Protein AF-A0A6J4I2Y8-F1 (afdb_monomer_lite)

Organism: NCBI:txid157466

Structure (mmCIF, N/CA/C/O backbone):
data_AF-A0A6J4I2Y8-F1
#
_entry.id   AF-A0A6J4I2Y8-F1
#
loop_
_atom_site.group_PDB
_atom_site.id
_atom_site.type_symbol
_atom_site.label_atom_id
_atom_site.label_alt_id
_atom_site.label_comp_id
_atom_site.label_asym_id
_atom_site.label_entity_id
_atom_site.label_seq_id
_atom_site.pdbx_PDB_ins_code
_atom_site.Cartn_x
_atom_site.Cartn_y
_atom_site.Cartn_z
_atom_site.occupancy
_atom_site.B_iso_or_equiv
_atom_site.auth_seq_id
_atom_site.auth_comp_id
_atom_site.auth_asym_id
_atom_site.auth_atom_id
_atom_site.pdbx_PDB_model_num
ATOM 1 N N . MET A 1 1 ? -14.852 -18.735 8.941 1.00 43.28 1 MET A N 1
ATOM 2 C CA . MET A 1 1 ? -15.487 -18.312 7.674 1.00 43.28 1 MET A CA 1
ATOM 3 C C . MET A 1 1 ? -14.689 -17.130 7.163 1.00 43.28 1 MET A C 1
ATOM 5 O O . MET A 1 1 ? -14.396 -16.264 7.976 1.00 43.28 1 MET A O 1
ATOM 9 N N . ALA A 1 2 ? -14.286 -17.108 5.893 1.00 54.38 2 ALA A N 1
ATOM 10 C CA . ALA A 1 2 ? -13.674 -15.907 5.332 1.00 54.38 2 ALA A CA 1
ATOM 11 C C . ALA A 1 2 ? -14.765 -14.831 5.230 1.00 54.38 2 ALA A C 1
ATOM 13 O O . ALA A 1 2 ? -15.733 -15.003 4.491 1.00 54.38 2 ALA A O 1
ATOM 14 N N . SER A 1 3 ? -14.670 -13.783 6.044 1.00 84.31 3 SER A N 1
ATOM 15 C CA . SER A 1 3 ? -15.539 -12.613 5.946 1.00 84.31 3 SER A CA 1
ATOM 16 C C . SER A 1 3 ? -14.891 -11.608 5.006 1.00 84.31 3 SER A C 1
ATOM 18 O O . SER A 1 3 ? -13.749 -11.210 5.235 1.00 84.31 3 SER A O 1
ATOM 20 N N . ASN A 1 4 ? -15.617 -11.175 3.980 1.00 89.38 4 ASN A N 1
ATOM 21 C CA . ASN A 1 4 ? -15.192 -10.026 3.190 1.00 89.38 4 ASN A CA 1
ATOM 22 C C . ASN A 1 4 ? -15.254 -8.776 4.077 1.00 89.38 4 ASN A C 1
ATOM 24 O O . ASN A 1 4 ? -16.261 -8.548 4.751 1.00 89.38 4 ASN A O 1
ATOM 28 N N . ILE A 1 5 ? -14.182 -7.986 4.086 1.00 93.31 5 ILE A N 1
ATOM 29 C CA . ILE A 1 5 ? -14.146 -6.697 4.780 1.00 93.31 5 ILE A CA 1
ATOM 30 C C . ILE A 1 5 ? -14.627 -5.589 3.841 1.00 93.31 5 ILE A C 1
ATOM 32 O O . ILE A 1 5 ? -14.425 -5.666 2.632 1.00 93.31 5 ILE A O 1
ATOM 36 N N . ILE A 1 6 ? -15.250 -4.553 4.401 1.00 95.31 6 ILE A N 1
ATOM 37 C CA . ILE A 1 6 ? -15.571 -3.321 3.672 1.00 95.31 6 ILE A CA 1
ATOM 38 C C . ILE A 1 6 ? -14.480 -2.301 3.994 1.00 95.31 6 ILE A C 1
ATOM 40 O O . ILE A 1 6 ? -14.338 -1.915 5.157 1.00 95.31 6 ILE A O 1
ATOM 44 N N . SER A 1 7 ? -13.734 -1.876 2.973 1.00 96.81 7 SER A N 1
ATOM 45 C CA . SER A 1 7 ? -12.750 -0.792 3.033 1.00 96.81 7 SER A CA 1
ATOM 46 C C . SER A 1 7 ? -13.197 0.411 2.205 1.00 96.81 7 SER A C 1
ATOM 48 O O . SER A 1 7 ? -13.951 0.278 1.242 1.00 96.81 7 SER A O 1
ATOM 50 N N . VAL A 1 8 ? -12.746 1.603 2.599 1.00 97.88 8 VAL A N 1
ATOM 51 C CA . VAL A 1 8 ? -12.964 2.841 1.842 1.00 97.88 8 VAL A CA 1
ATOM 52 C C . VAL A 1 8 ? -11.626 3.491 1.523 1.00 97.88 8 VAL A C 1
ATOM 54 O O . VAL A 1 8 ? -10.859 3.813 2.431 1.00 97.88 8 VAL A O 1
ATOM 57 N N . ASN A 1 9 ? -11.376 3.745 0.240 1.00 96.75 9 ASN A N 1
ATOM 58 C CA . ASN A 1 9 ? -10.282 4.609 -0.182 1.00 96.75 9 ASN A CA 1
ATOM 59 C C . ASN A 1 9 ? -10.567 6.050 0.261 1.00 96.75 9 ASN A C 1
ATOM 61 O O . ASN A 1 9 ? -11.539 6.671 -0.175 1.00 96.75 9 ASN A O 1
ATOM 65 N N . LEU A 1 10 ? -9.720 6.601 1.133 1.00 95.75 10 LEU A N 1
ATOM 66 C CA . LEU A 1 10 ? -9.933 7.950 1.665 1.00 95.75 10 LEU A CA 1
ATOM 67 C C . LEU A 1 10 ? -9.833 9.043 0.600 1.00 95.75 10 LEU A C 1
ATOM 69 O O . LEU A 1 10 ? -10.432 10.104 0.774 1.00 95.75 10 LEU A O 1
ATOM 73 N N . ALA A 1 11 ? -9.152 8.789 -0.521 1.00 92.75 11 ALA A N 1
ATOM 74 C CA . ALA A 1 11 ? -9.124 9.721 -1.644 1.00 92.75 11 ALA A CA 1
ATOM 75 C C . ALA A 1 11 ? -10.534 9.996 -2.203 1.00 92.75 11 ALA A C 1
ATOM 77 O O . ALA A 1 11 ? -10.787 11.086 -2.715 1.00 92.75 11 ALA A O 1
ATOM 78 N N . SER A 1 12 ? -11.487 9.069 -2.028 1.00 95.06 12 SER A N 1
ATOM 79 C CA . SER A 1 12 ? -12.884 9.250 -2.439 1.00 95.06 12 SER A CA 1
ATOM 80 C C . SER A 1 12 ? -13.618 10.368 -1.686 1.00 95.06 12 SER A C 1
ATOM 82 O O . SER A 1 12 ? -14.648 10.836 -2.165 1.00 95.06 12 SER A O 1
ATOM 84 N N . TYR A 1 13 ? -13.108 10.833 -0.538 1.00 95.88 13 TYR A N 1
ATOM 85 C CA . TYR A 1 13 ? -13.699 11.966 0.185 1.00 95.88 13 TYR A CA 1
ATOM 86 C C . TYR A 1 13 ? -13.381 13.326 -0.449 1.00 95.88 13 TYR A C 1
ATOM 88 O O . TYR A 1 13 ? -14.105 14.290 -0.189 1.00 95.88 13 TYR A O 1
ATOM 96 N N . GLY A 1 14 ? -12.320 13.439 -1.259 1.00 94.06 14 GLY A N 1
ATOM 97 C CA . GLY A 1 14 ? -11.916 14.696 -1.896 1.00 94.06 14 GLY A CA 1
ATOM 98 C C . GLY A 1 14 ? -11.881 15.878 -0.915 1.00 94.06 14 GLY A C 1
ATOM 99 O O . GLY A 1 14 ? -11.215 15.831 0.118 1.00 94.06 14 GLY A O 1
ATOM 100 N N . GLY A 1 15 ? -12.656 16.929 -1.206 1.00 94.25 15 GLY A N 1
ATOM 101 C CA . GLY A 1 15 ? -12.752 18.137 -0.372 1.00 94.25 15 GLY A CA 1
ATOM 102 C C . GLY A 1 15 ? -13.311 17.929 1.046 1.00 94.25 15 GLY A C 1
ATOM 103 O O . GLY A 1 15 ? -13.264 18.852 1.854 1.00 94.25 15 GLY A O 1
ATOM 104 N N . PHE A 1 16 ? -13.810 16.735 1.374 1.00 94.94 16 PHE A N 1
ATOM 105 C CA . PHE A 1 16 ? -14.378 16.395 2.683 1.00 94.94 16 PHE A CA 1
ATOM 106 C C . PHE A 1 16 ? -13.438 15.551 3.561 1.00 94.94 16 PHE A C 1
ATOM 108 O O . PHE A 1 16 ? -13.877 15.004 4.575 1.00 94.94 16 PHE A O 1
ATOM 115 N N . ALA A 1 17 ? -12.151 15.446 3.207 1.00 93.00 17 ALA A N 1
ATOM 116 C CA . ALA A 1 17 ? -11.173 14.603 3.905 1.00 93.00 17 ALA A CA 1
ATOM 117 C C . ALA A 1 17 ? -11.098 14.857 5.426 1.00 93.00 17 ALA A C 1
ATOM 119 O O . ALA A 1 17 ? -10.982 13.910 6.200 1.00 93.00 17 ALA A O 1
ATOM 120 N N . ALA A 1 18 ? -11.251 16.111 5.870 1.00 92.31 18 ALA A N 1
ATOM 121 C CA . ALA A 1 18 ? -11.185 16.478 7.289 1.00 92.31 18 ALA A CA 1
ATOM 122 C C . ALA A 1 18 ? -12.257 15.795 8.165 1.00 92.31 18 ALA A C 1
ATOM 124 O O . ALA A 1 18 ? -12.052 15.622 9.362 1.00 92.31 18 ALA A O 1
ATOM 125 N N . GLY A 1 19 ? -13.397 15.404 7.584 1.00 95.25 19 GLY A N 1
ATOM 126 C CA . GLY A 1 19 ? -14.483 14.714 8.288 1.00 95.25 19 GLY A CA 1
ATOM 127 C C . GLY A 1 19 ? -14.516 13.203 8.060 1.00 95.25 19 GLY A C 1
ATOM 128 O O . GLY A 1 19 ? -15.459 12.549 8.512 1.00 95.25 19 GLY A O 1
ATOM 129 N N . ALA A 1 20 ? -13.542 12.641 7.335 1.00 97.00 20 ALA A N 1
ATOM 130 C CA . ALA A 1 20 ? -13.631 11.275 6.835 1.00 97.00 20 ALA A CA 1
ATOM 131 C C . ALA A 1 20 ? -13.718 10.238 7.959 1.00 97.00 20 ALA A C 1
ATOM 133 O O . ALA A 1 20 ? -14.643 9.427 7.959 1.00 97.00 20 ALA A O 1
ATOM 134 N N . TYR A 1 21 ? -12.828 10.305 8.953 1.00 97.25 21 TYR A N 1
ATOM 135 C CA . TYR A 1 21 ? -12.789 9.316 10.033 1.00 97.25 21 TYR A CA 1
ATOM 136 C C . TYR A 1 21 ? -14.059 9.300 10.877 1.00 97.25 21 TYR A C 1
ATOM 138 O O . TYR A 1 21 ? -14.675 8.248 11.030 1.00 97.25 21 TYR A O 1
ATOM 146 N N . ALA A 1 22 ? -14.510 10.471 11.329 1.00 96.94 22 ALA A N 1
ATOM 147 C CA . ALA A 1 22 ? -15.756 10.596 12.081 1.00 96.94 22 ALA A CA 1
ATOM 148 C C . ALA A 1 22 ? -16.970 10.121 11.264 1.00 96.94 22 ALA A C 1
ATOM 150 O O . ALA A 1 22 ? -17.900 9.518 11.804 1.00 96.94 22 ALA A O 1
ATOM 151 N N . HIS A 1 23 ? -16.973 10.361 9.947 1.00 97.88 23 HIS A N 1
ATOM 152 C CA . HIS A 1 23 ? -18.031 9.854 9.084 1.00 97.88 23 HIS A CA 1
ATOM 153 C C . HIS A 1 23 ? -18.026 8.323 9.009 1.00 97.88 23 HIS A C 1
ATOM 155 O O . HIS A 1 23 ? -19.080 7.721 9.213 1.00 97.88 23 HIS A O 1
ATOM 161 N N . LEU A 1 24 ? -16.868 7.707 8.743 1.00 98.12 24 LEU A N 1
ATOM 162 C CA . LEU A 1 24 ? -16.719 6.249 8.647 1.00 98.12 24 LEU A CA 1
ATOM 163 C C . LEU A 1 24 ? -17.094 5.555 9.959 1.00 98.12 24 LEU A C 1
ATOM 165 O O . LEU A 1 24 ? -17.856 4.587 9.947 1.00 98.12 24 LEU A O 1
ATOM 169 N N . GLU A 1 25 ? -16.642 6.112 11.084 1.00 96.81 25 GLU A N 1
ATOM 170 C CA . GLU A 1 25 ? -16.995 5.662 12.428 1.00 96.81 25 GLU A CA 1
ATOM 171 C C . GLU A 1 25 ? -18.518 5.638 12.631 1.00 96.81 25 GLU A C 1
ATOM 173 O O . GLU A 1 25 ? -19.072 4.623 13.063 1.00 96.81 25 GLU A O 1
ATOM 178 N N . ARG A 1 26 ? -19.206 6.726 12.252 1.00 97.62 26 ARG A N 1
ATOM 179 C CA . ARG A 1 26 ? -20.665 6.879 12.371 1.00 97.62 26 ARG A CA 1
ATOM 180 C C . ARG A 1 26 ? -21.449 5.880 11.517 1.00 97.62 26 ARG A C 1
ATOM 182 O O . ARG A 1 26 ? -22.527 5.460 11.929 1.00 97.62 26 ARG A O 1
ATOM 189 N N . ILE A 1 27 ? -20.950 5.527 10.330 1.00 96.94 27 ILE A N 1
ATOM 190 C CA . ILE A 1 27 ? -21.624 4.582 9.417 1.00 96.94 27 ILE A CA 1
ATOM 191 C C . ILE A 1 27 ? -21.192 3.123 9.629 1.00 96.94 27 ILE A C 1
ATOM 193 O O . ILE A 1 27 ? -21.681 2.236 8.935 1.00 96.94 27 ILE A O 1
ATOM 197 N N . GLY A 1 28 ? -20.296 2.865 10.588 1.00 96.56 28 GLY A N 1
ATOM 198 C CA . GLY A 1 28 ? -19.869 1.518 10.967 1.00 96.56 28 GLY A CA 1
ATOM 199 C C . GLY A 1 28 ? -18.810 0.887 10.059 1.00 96.56 28 GLY A C 1
ATOM 200 O O . GLY A 1 28 ? -18.548 -0.307 10.196 1.00 96.56 28 GLY A O 1
ATOM 201 N N . VAL A 1 29 ? -18.176 1.655 9.167 1.00 97.31 29 VAL A N 1
ATOM 202 C CA . VAL A 1 29 ? -17.026 1.178 8.381 1.00 97.31 29 VAL A CA 1
ATOM 203 C C . VAL A 1 29 ? -15.776 1.201 9.259 1.00 97.31 29 VAL A C 1
ATOM 205 O O . VAL A 1 29 ? -15.538 2.163 9.985 1.00 97.31 29 VAL A O 1
ATOM 208 N N . ARG A 1 30 ? -14.982 0.125 9.208 1.00 97.56 30 ARG A N 1
ATOM 209 C CA . ARG A 1 30 ? -13.826 -0.095 10.101 1.00 97.56 30 ARG A CA 1
ATOM 210 C C . ARG A 1 30 ? -12.483 -0.181 9.384 1.00 97.56 30 ARG A C 1
ATOM 212 O O . ARG A 1 30 ? -11.444 -0.232 10.043 1.00 97.56 30 ARG A O 1
ATOM 219 N N . HIS A 1 31 ? -12.490 -0.180 8.053 1.00 98.19 31 HIS A N 1
ATOM 220 C CA . HIS A 1 31 ? -11.276 -0.318 7.263 1.00 98.19 31 HIS A CA 1
ATOM 221 C C . HIS A 1 31 ? -11.142 0.787 6.219 1.00 98.19 31 HIS A C 1
ATOM 223 O O . HIS A 1 31 ? -12.127 1.213 5.615 1.00 98.19 31 HIS A O 1
ATOM 229 N N . VAL A 1 32 ? -9.911 1.239 6.003 1.00 98.25 32 VAL A N 1
ATOM 230 C CA . VAL A 1 32 ? -9.572 2.287 5.036 1.00 98.25 32 VAL A CA 1
ATOM 231 C C . VAL A 1 32 ? -8.429 1.862 4.126 1.00 98.25 32 VAL A C 1
ATOM 233 O O . VAL A 1 32 ? -7.633 0.996 4.480 1.00 98.25 32 VAL A O 1
ATOM 236 N N . GLU A 1 33 ? -8.336 2.505 2.973 1.00 97.81 33 GLU A N 1
ATOM 237 C CA . GLU A 1 33 ? -7.188 2.431 2.069 1.00 97.81 33 GLU A CA 1
ATOM 238 C C . GLU A 1 33 ? -6.594 3.836 1.998 1.00 97.81 33 GLU A C 1
ATOM 240 O O . GLU A 1 33 ? -7.316 4.817 1.779 1.00 97.81 33 GLU A O 1
ATOM 245 N N . ILE A 1 34 ? -5.299 3.948 2.284 1.00 97.44 34 ILE A N 1
ATOM 246 C CA . ILE A 1 34 ? -4.602 5.233 2.429 1.00 97.44 34 ILE A CA 1
ATOM 247 C C . ILE A 1 34 ? -3.261 5.193 1.712 1.00 97.44 34 ILE A C 1
ATOM 249 O O . ILE A 1 34 ? -2.712 4.121 1.489 1.00 97.44 34 ILE A O 1
ATOM 253 N N . GLY A 1 35 ? -2.707 6.354 1.369 1.00 97.06 35 GLY A N 1
ATOM 254 C CA . GLY A 1 35 ? -1.311 6.425 0.934 1.00 97.06 35 GLY A CA 1
ATOM 255 C C . GLY A 1 35 ? -0.374 5.926 2.031 1.00 97.06 35 GLY A C 1
ATOM 256 O O . GLY A 1 35 ? -0.639 6.150 3.216 1.00 97.06 35 GLY A O 1
ATOM 257 N N . VAL A 1 36 ? 0.716 5.261 1.649 1.00 97.19 36 VAL A N 1
ATOM 258 C CA . VAL A 1 36 ? 1.765 4.912 2.610 1.00 97.19 36 VAL A CA 1
ATOM 259 C C . VAL A 1 36 ? 2.276 6.202 3.275 1.00 97.19 36 VAL A C 1
ATOM 261 O O . VAL A 1 36 ? 2.658 7.147 2.579 1.00 97.19 36 VAL A O 1
ATOM 264 N N . PRO A 1 37 ? 2.228 6.310 4.613 1.00 97.06 37 PRO A N 1
ATOM 265 C CA . PRO A 1 37 ? 2.747 7.487 5.289 1.00 97.06 37 PRO A CA 1
ATOM 266 C C . PRO A 1 37 ? 4.277 7.499 5.220 1.00 97.06 37 PRO A C 1
ATOM 268 O O . PRO A 1 37 ? 4.914 6.467 5.001 1.00 97.06 37 PRO A O 1
ATOM 271 N N . ALA A 1 38 ? 4.877 8.660 5.484 1.00 94.44 38 ALA A N 1
ATOM 272 C CA . ALA A 1 38 ? 6.304 8.712 5.778 1.00 94.44 38 ALA A CA 1
ATOM 273 C C . ALA A 1 38 ? 6.627 7.796 6.986 1.00 94.44 38 ALA A C 1
ATOM 275 O O . ALA A 1 38 ? 5.806 7.733 7.915 1.00 94.44 38 ALA A O 1
ATOM 276 N N . PRO A 1 39 ? 7.777 7.094 7.012 1.00 93.25 39 PRO A N 1
ATOM 277 C CA . PRO A 1 39 ? 8.108 6.130 8.068 1.00 93.25 39 PRO A CA 1
ATOM 278 C C . PRO A 1 39 ? 7.965 6.696 9.487 1.00 93.25 39 PRO A C 1
ATOM 280 O O . PRO A 1 39 ? 7.349 6.081 10.357 1.00 93.25 39 PRO A O 1
ATOM 283 N N . GLU A 1 40 ? 8.433 7.923 9.706 1.00 95.88 40 GLU A N 1
ATOM 284 C CA . GLU A 1 40 ? 8.364 8.640 10.979 1.00 95.88 40 GLU A CA 1
ATOM 285 C C . GLU A 1 40 ? 6.934 9.026 11.396 1.00 95.88 40 GLU A C 1
ATOM 287 O O . GLU A 1 40 ? 6.674 9.315 12.566 1.00 95.88 40 GLU A O 1
ATOM 292 N N . ARG A 1 41 ? 5.982 9.014 10.456 1.00 97.00 41 ARG A N 1
ATOM 293 C CA . ARG A 1 41 ? 4.560 9.296 10.695 1.00 97.00 41 ARG A CA 1
ATOM 294 C C . ARG A 1 41 ? 3.723 8.033 10.875 1.00 97.00 41 ARG A C 1
ATOM 296 O O . ARG A 1 41 ? 2.617 8.159 11.403 1.00 97.00 41 ARG A O 1
ATOM 303 N N . ALA A 1 42 ? 4.217 6.853 10.501 1.00 97.25 42 ALA A N 1
ATOM 304 C CA . ALA A 1 42 ? 3.448 5.607 10.497 1.00 97.25 42 ALA A CA 1
ATOM 305 C C . ALA A 1 42 ? 2.757 5.332 11.844 1.00 97.25 42 ALA A C 1
ATOM 307 O O . ALA A 1 42 ? 1.539 5.194 11.906 1.00 97.25 42 ALA A O 1
ATOM 308 N N . ASP A 1 43 ? 3.499 5.373 12.954 1.00 96.38 43 ASP A N 1
ATOM 309 C CA . ASP A 1 43 ? 2.930 5.133 14.288 1.00 96.38 43 ASP A CA 1
ATOM 310 C C . ASP A 1 43 ? 1.835 6.147 14.663 1.00 96.38 43 ASP A C 1
ATOM 312 O O . ASP A 1 43 ? 0.809 5.786 15.243 1.00 96.38 43 ASP A O 1
ATOM 316 N N . SER A 1 44 ? 2.027 7.417 14.291 1.00 97.06 44 SER A N 1
ATOM 317 C CA . SER A 1 44 ? 1.055 8.480 14.569 1.00 97.06 44 SER A CA 1
ATOM 318 C C . SER A 1 44 ? -0.241 8.302 13.777 1.00 97.06 44 SER A C 1
ATOM 320 O O . SER A 1 44 ? -1.320 8.447 14.346 1.00 97.06 44 SER A O 1
ATOM 322 N N . VAL A 1 45 ? -0.134 7.918 12.501 1.00 97.56 45 VAL A N 1
ATOM 323 C CA . VAL A 1 45 ? -1.282 7.659 11.624 1.00 97.56 45 VAL A CA 1
ATOM 324 C C . VAL A 1 45 ? -2.041 6.421 12.095 1.00 97.56 45 VAL A C 1
ATOM 326 O O . VAL A 1 45 ? -3.264 6.466 12.201 1.00 97.56 45 VAL A O 1
ATOM 329 N N . ARG A 1 46 ? -1.338 5.339 12.465 1.00 98.00 46 ARG A N 1
ATOM 330 C CA . ARG A 1 46 ? -1.963 4.127 13.023 1.00 98.00 46 ARG A CA 1
ATOM 331 C C . ARG A 1 46 ? -2.811 4.453 14.254 1.00 98.00 46 ARG A C 1
ATOM 333 O O . ARG A 1 46 ? -3.986 4.103 14.303 1.00 98.00 46 ARG A O 1
ATOM 340 N N . LYS A 1 47 ? -2.240 5.191 15.211 1.00 97.56 47 LYS A N 1
ATOM 341 C CA . LYS A 1 47 ? -2.936 5.615 16.439 1.00 97.56 47 LYS A CA 1
ATOM 342 C C . LYS A 1 47 ? -4.121 6.538 16.161 1.00 97.56 47 LYS A C 1
ATOM 344 O O . LYS A 1 47 ? -5.104 6.509 16.895 1.00 97.56 47 LYS A O 1
ATOM 349 N N . GLU A 1 48 ? -4.028 7.388 15.143 1.00 96.88 48 GLU A N 1
ATOM 350 C CA . GLU A 1 48 ? -5.134 8.256 14.736 1.00 96.88 48 GLU A CA 1
ATOM 351 C C . GLU A 1 48 ? -6.311 7.445 14.183 1.00 96.88 48 GLU A C 1
ATOM 353 O O . GLU A 1 48 ? -7.445 7.667 14.603 1.00 96.88 48 GLU A O 1
ATOM 358 N N . LEU A 1 49 ? -6.045 6.451 13.330 1.00 97.81 49 LEU A N 1
ATOM 359 C CA . LEU A 1 49 ? -7.070 5.520 12.849 1.00 97.81 49 LEU A CA 1
ATOM 360 C C . LEU A 1 49 ? -7.712 4.741 14.007 1.00 97.81 49 LEU A C 1
ATOM 362 O O . LEU A 1 49 ? -8.939 4.697 14.114 1.00 97.81 49 LEU A O 1
ATOM 366 N N . GLU A 1 50 ? -6.900 4.191 14.915 1.00 97.81 50 GLU A N 1
ATOM 367 C CA . GLU A 1 50 ? -7.369 3.415 16.074 1.00 97.81 50 GLU A CA 1
ATOM 368 C C . GLU A 1 50 ? -8.344 4.214 16.959 1.00 97.81 50 GLU A C 1
ATOM 370 O O . GLU A 1 50 ? -9.333 3.659 17.440 1.00 97.81 50 GLU A O 1
ATOM 375 N N . ARG A 1 51 ? -8.127 5.528 17.129 1.00 97.56 51 ARG A N 1
ATOM 376 C CA . ARG A 1 51 ? -9.025 6.413 17.902 1.00 97.56 51 ARG A CA 1
ATOM 377 C C . ARG A 1 51 ? -10.443 6.501 17.338 1.00 97.56 51 ARG A C 1
ATOM 379 O O . ARG A 1 51 ? -11.361 6.776 18.101 1.00 97.56 51 ARG A O 1
ATOM 386 N N . HIS A 1 52 ? -10.613 6.250 16.043 1.00 97.69 52 HIS A N 1
ATOM 387 C CA . HIS A 1 52 ? -11.910 6.215 15.359 1.00 97.69 52 HIS A CA 1
ATOM 388 C C . HIS A 1 52 ? -12.428 4.784 15.136 1.00 97.69 52 HIS A C 1
ATOM 390 O O . HIS A 1 52 ? -13.409 4.562 14.420 1.00 97.69 52 HIS A O 1
ATOM 396 N N . GLY A 1 53 ? -11.757 3.782 15.717 1.00 97.44 53 GLY A N 1
ATOM 397 C CA . GLY A 1 53 ? -12.045 2.374 15.456 1.00 97.44 53 GLY A CA 1
ATOM 398 C C . GLY A 1 53 ? -11.787 1.980 13.999 1.00 97.44 53 GLY A C 1
ATOM 399 O O . GLY A 1 53 ? -12.490 1.118 13.470 1.00 97.44 53 GLY A O 1
ATOM 400 N N . LEU A 1 54 ? -10.830 2.639 13.339 1.00 98.25 54 LEU A N 1
ATOM 401 C CA . LEU A 1 54 ? -10.410 2.357 11.971 1.00 98.25 54 LEU A CA 1
ATOM 402 C C . LEU A 1 54 ? -9.077 1.606 11.954 1.00 98.25 54 LEU A C 1
ATOM 404 O O . LEU A 1 54 ? -8.254 1.715 12.859 1.00 98.25 54 LEU A O 1
ATOM 408 N N . SER A 1 55 ? -8.847 0.875 10.869 1.00 97.94 55 SER A N 1
ATOM 409 C CA . SER A 1 55 ? -7.568 0.250 10.530 1.00 97.94 55 SER A CA 1
ATOM 410 C C . SER A 1 55 ? -7.323 0.364 9.028 1.00 97.94 55 SER A C 1
ATOM 412 O O . SER A 1 55 ? -8.271 0.423 8.244 1.00 97.94 55 SER A O 1
ATOM 414 N N . ALA A 1 56 ? -6.064 0.398 8.600 1.00 98.06 56 ALA A N 1
ATOM 415 C CA . ALA A 1 56 ? -5.748 0.352 7.176 1.00 98.06 56 ALA A CA 1
ATOM 416 C C . ALA A 1 56 ? -5.845 -1.099 6.665 1.00 98.06 56 ALA A C 1
ATOM 418 O O . ALA A 1 56 ? -5.207 -1.997 7.207 1.00 98.06 56 ALA A O 1
ATOM 419 N N . ALA A 1 57 ? -6.654 -1.342 5.632 1.00 97.56 57 ALA A N 1
ATOM 420 C CA . ALA A 1 57 ? -6.752 -2.640 4.959 1.00 97.56 57 ALA A CA 1
ATOM 421 C C . ALA A 1 57 ? -5.674 -2.827 3.885 1.00 97.56 57 ALA A C 1
ATOM 423 O O . ALA A 1 57 ? -5.272 -3.963 3.617 1.00 97.56 57 ALA A O 1
ATOM 424 N N . SER A 1 58 ? -5.235 -1.732 3.273 1.00 97.88 58 SER A N 1
ATOM 425 C CA . SER A 1 58 ? -4.157 -1.671 2.291 1.00 97.88 58 SER A CA 1
ATOM 426 C C . SER A 1 58 ? -3.507 -0.288 2.326 1.00 97.88 58 SER A C 1
ATOM 428 O O . SER A 1 58 ? -4.111 0.686 2.791 1.00 97.88 58 SER A O 1
ATOM 430 N N . LEU A 1 59 ? -2.269 -0.208 1.838 1.00 98.25 59 LEU A N 1
ATOM 431 C CA . LEU A 1 59 ? -1.576 1.057 1.599 1.00 98.25 59 LEU A CA 1
ATOM 432 C C . LEU A 1 59 ? -1.337 1.245 0.101 1.00 98.25 59 LEU A C 1
ATOM 434 O O . LEU A 1 59 ? -0.860 0.330 -0.563 1.00 98.25 59 LEU A O 1
ATOM 438 N N . HIS A 1 60 ? -1.632 2.428 -0.429 1.00 96.94 60 HIS A N 1
ATOM 439 C CA . HIS A 1 60 ? -1.218 2.827 -1.770 1.00 96.94 60 HIS A CA 1
ATOM 440 C C . HIS A 1 60 ? 0.249 3.246 -1.709 1.00 96.94 60 HIS A C 1
ATOM 442 O O . HIS A 1 60 ? 0.590 4.265 -1.098 1.00 96.94 60 HIS A O 1
ATOM 448 N N . CYS A 1 61 ? 1.115 2.439 -2.31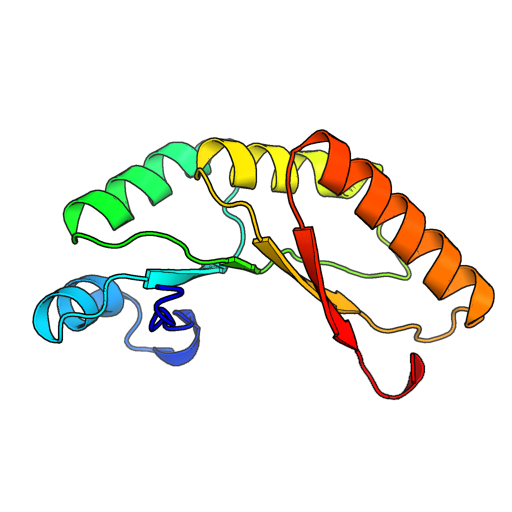2 1.00 94.94 61 CYS A N 1
ATOM 449 C CA . CYS A 1 61 ? 2.532 2.748 -2.416 1.00 94.94 61 CYS A CA 1
ATOM 450 C C . CYS A 1 61 ? 2.764 3.547 -3.706 1.00 94.94 61 CYS A C 1
ATOM 452 O O . CYS A 1 61 ? 2.304 3.103 -4.763 1.00 94.94 61 CYS A O 1
ATOM 454 N N . PRO A 1 62 ? 3.436 4.714 -3.655 1.00 90.06 62 PRO A N 1
ATOM 455 C CA . PRO A 1 62 ? 3.929 5.335 -4.875 1.00 90.06 62 PRO A CA 1
ATOM 456 C C . PRO A 1 62 ? 4.891 4.356 -5.551 1.00 90.06 62 PRO A C 1
ATOM 458 O O . PRO A 1 62 ? 5.667 3.679 -4.873 1.00 90.06 62 PRO A O 1
ATOM 461 N N . PHE A 1 63 ? 4.754 4.225 -6.865 1.00 87.19 63 PHE A N 1
ATOM 462 C CA . PHE A 1 63 ? 5.496 3.250 -7.643 1.00 87.19 63 PHE A CA 1
ATOM 463 C C . PHE A 1 63 ? 5.585 3.697 -9.101 1.00 87.19 63 PHE A C 1
ATOM 465 O O . PHE A 1 63 ? 4.558 3.958 -9.733 1.00 87.19 63 PHE A O 1
ATOM 472 N N . ASP A 1 64 ? 6.798 3.739 -9.630 1.00 89.06 64 ASP A N 1
ATOM 473 C CA . ASP A 1 64 ? 7.114 3.878 -11.042 1.00 89.06 64 ASP A CA 1
ATOM 474 C C . ASP A 1 64 ? 8.017 2.713 -11.460 1.00 89.06 64 ASP A C 1
ATOM 476 O O . ASP A 1 64 ? 9.176 2.620 -11.068 1.00 89.06 64 ASP A O 1
ATOM 480 N N . LEU A 1 65 ? 7.495 1.805 -12.286 1.00 89.75 65 LEU A N 1
ATOM 481 C CA . LEU A 1 65 ? 8.235 0.612 -12.695 1.00 89.75 65 LEU A CA 1
ATOM 482 C C . LEU A 1 65 ? 9.488 0.931 -13.523 1.00 89.75 65 LEU A C 1
ATOM 484 O O . LEU A 1 65 ? 10.364 0.070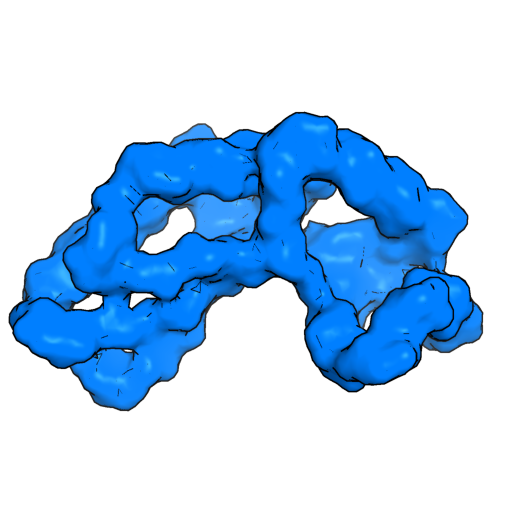 -13.610 1.00 89.75 65 LEU A O 1
ATOM 488 N N . ALA A 1 66 ? 9.563 2.100 -14.169 1.00 86.81 66 ALA A N 1
ATOM 489 C CA . ALA A 1 66 ? 10.687 2.530 -14.998 1.00 86.81 66 ALA A CA 1
ATOM 490 C C . ALA A 1 66 ? 11.804 3.183 -14.174 1.00 86.81 66 ALA A C 1
ATOM 492 O O . ALA A 1 66 ? 12.981 2.961 -14.466 1.00 86.81 66 ALA A O 1
ATOM 493 N N . GLU A 1 67 ? 11.459 3.882 -13.101 1.00 87.19 67 GLU A N 1
ATOM 494 C CA . GLU A 1 67 ? 12.430 4.639 -12.305 1.00 87.19 67 GLU A CA 1
ATOM 495 C C . GLU A 1 67 ? 12.784 3.950 -10.979 1.00 87.19 67 GLU A C 1
ATOM 497 O O . GLU A 1 67 ? 13.925 4.041 -10.520 1.00 87.19 67 GLU A O 1
ATOM 502 N N . ASP A 1 68 ? 11.853 3.203 -10.381 1.00 88.56 68 ASP A N 1
ATOM 503 C CA . ASP A 1 68 ? 12.034 2.674 -9.033 1.00 88.56 68 ASP A CA 1
ATOM 504 C C . ASP A 1 68 ? 12.845 1.378 -9.013 1.00 88.56 68 ASP A C 1
ATOM 506 O O . ASP A 1 68 ? 12.430 0.301 -9.463 1.00 88.56 68 ASP A O 1
ATOM 510 N N . GLU A 1 69 ? 14.006 1.469 -8.374 1.00 88.88 69 GLU A N 1
ATOM 511 C CA . GLU A 1 69 ? 14.778 0.311 -7.948 1.00 88.88 69 GLU A CA 1
ATOM 512 C C . GLU A 1 69 ? 14.142 -0.349 -6.713 1.00 88.88 69 GLU A C 1
ATOM 514 O O . GLU A 1 69 ? 13.555 0.349 -5.880 1.00 88.88 69 GLU A O 1
ATOM 519 N N . PRO A 1 70 ? 14.293 -1.678 -6.529 1.00 88.12 70 PRO A N 1
ATOM 520 C CA . PRO A 1 70 ? 13.726 -2.394 -5.384 1.00 88.12 70 PRO A CA 1
ATOM 521 C C . PRO A 1 70 ? 13.995 -1.727 -4.037 1.00 88.12 70 PRO A C 1
ATOM 523 O O . PRO A 1 70 ? 13.093 -1.531 -3.229 1.00 88.12 70 PRO A O 1
ATOM 526 N N . GLU A 1 71 ? 15.231 -1.288 -3.825 1.00 90.69 71 GLU A N 1
ATOM 527 C CA . GLU A 1 71 ? 15.667 -0.691 -2.566 1.00 90.69 71 GLU A CA 1
ATOM 528 C C . GLU A 1 71 ? 14.909 0.599 -2.200 1.00 90.69 71 GLU A C 1
ATOM 530 O O . GLU A 1 71 ? 14.723 0.888 -1.016 1.00 90.69 71 GLU A O 1
ATOM 535 N N . GLY A 1 72 ? 14.403 1.338 -3.196 1.00 90.31 72 GLY A N 1
ATOM 536 C CA . GLY A 1 72 ? 13.589 2.538 -2.985 1.00 90.31 72 GLY A CA 1
ATOM 537 C C . GLY A 1 72 ? 12.265 2.257 -2.269 1.00 90.31 72 GLY A C 1
ATOM 538 O O . GLY A 1 72 ? 11.728 3.139 -1.604 1.00 90.31 72 GLY A O 1
ATOM 539 N N . MET A 1 73 ? 11.771 1.016 -2.317 1.00 92.31 73 MET A N 1
ATOM 540 C CA . MET A 1 73 ? 10.532 0.616 -1.651 1.00 92.31 73 MET A CA 1
ATOM 541 C C . MET A 1 73 ? 10.716 0.345 -0.150 1.00 92.31 73 MET A C 1
ATOM 543 O O . MET A 1 73 ? 9.736 0.319 0.599 1.00 92.31 73 MET A O 1
ATOM 547 N N . ARG A 1 74 ? 11.957 0.179 0.331 1.00 94.94 74 ARG A N 1
ATOM 548 C CA . ARG A 1 74 ? 12.242 -0.195 1.726 1.00 94.94 74 ARG A CA 1
ATOM 549 C C . ARG A 1 74 ? 11.587 0.729 2.766 1.00 94.94 74 ARG A C 1
ATOM 551 O O . ARG A 1 74 ? 10.929 0.196 3.663 1.00 94.94 74 ARG A O 1
ATOM 558 N N . PRO A 1 75 ? 11.666 2.071 2.657 1.00 95.19 75 PRO A N 1
ATOM 559 C CA . PRO A 1 75 ? 11.016 2.961 3.619 1.00 95.19 75 PRO A CA 1
ATOM 560 C C . PRO A 1 75 ? 9.494 2.764 3.660 1.00 95.19 75 PRO A C 1
ATOM 562 O O . PRO A 1 75 ? 8.877 2.816 4.724 1.00 95.19 75 PRO A O 1
ATOM 565 N N . HIS A 1 76 ? 8.875 2.480 2.512 1.00 96.69 76 HIS A N 1
ATOM 566 C CA . HIS A 1 76 ? 7.445 2.202 2.438 1.00 96.69 76 HIS A CA 1
ATOM 567 C C . HIS A 1 76 ? 7.098 0.888 3.142 1.00 96.69 76 HIS A C 1
ATOM 569 O O . HIS A 1 76 ? 6.155 0.857 3.930 1.00 96.69 76 HIS A O 1
ATOM 575 N N . LEU A 1 77 ? 7.882 -0.174 2.935 1.00 96.75 77 LEU A N 1
ATOM 576 C CA . LEU A 1 77 ? 7.680 -1.470 3.597 1.00 96.75 77 LEU A CA 1
ATOM 577 C C . LEU A 1 77 ? 7.838 -1.373 5.122 1.00 96.75 77 LEU A C 1
ATOM 579 O O . LEU A 1 77 ? 7.059 -1.966 5.871 1.00 96.75 77 LEU A O 1
ATOM 583 N N . GLU A 1 78 ? 8.799 -0.580 5.599 1.00 96.12 78 GLU A N 1
ATOM 584 C CA . GLU A 1 78 ? 8.975 -0.289 7.026 1.00 96.12 78 GLU A CA 1
ATOM 585 C C . GLU A 1 78 ? 7.758 0.433 7.615 1.00 96.12 78 GLU A C 1
ATOM 587 O O . GLU A 1 78 ? 7.257 0.037 8.673 1.00 96.12 78 GLU A O 1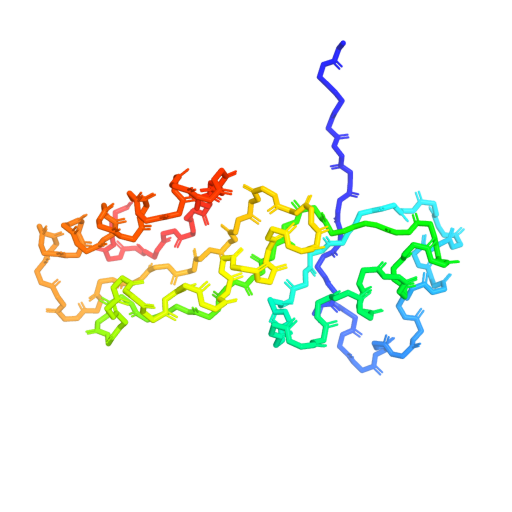
ATOM 592 N N . ALA A 1 79 ? 7.228 1.433 6.904 1.00 97.44 79 ALA A N 1
ATOM 593 C CA . ALA A 1 79 ? 5.994 2.111 7.289 1.00 97.44 79 ALA A CA 1
ATOM 594 C C . ALA A 1 79 ? 4.798 1.140 7.315 1.00 97.44 79 ALA A C 1
ATOM 596 O O . ALA A 1 79 ? 4.024 1.147 8.272 1.00 97.44 79 ALA A O 1
ATOM 597 N N . GLY A 1 80 ? 4.673 0.259 6.316 1.00 97.44 80 GLY A N 1
ATOM 598 C CA . GLY A 1 80 ? 3.641 -0.782 6.260 1.00 97.44 80 GLY A CA 1
ATOM 599 C C . GLY A 1 80 ? 3.681 -1.726 7.454 1.00 97.44 80 GLY A C 1
ATOM 600 O O . GLY A 1 80 ? 2.667 -1.936 8.124 1.00 97.44 80 GLY A O 1
ATOM 601 N N . ARG A 1 81 ? 4.877 -2.212 7.795 1.00 95.62 81 ARG A N 1
ATOM 602 C CA . ARG A 1 81 ? 5.099 -3.056 8.971 1.00 95.62 81 ARG A CA 1
ATOM 603 C C . ARG A 1 81 ? 4.757 -2.327 10.271 1.00 95.62 81 ARG A C 1
ATOM 605 O O . ARG A 1 81 ? 4.104 -2.907 11.134 1.00 95.62 81 ARG A O 1
ATOM 612 N N . ALA A 1 82 ? 5.150 -1.060 10.410 1.00 95.44 82 ALA A N 1
ATOM 613 C CA . ALA A 1 82 ? 4.812 -0.244 11.577 1.00 95.44 82 ALA A CA 1
ATOM 614 C C . ALA A 1 82 ? 3.299 0.020 11.696 1.00 95.44 82 ALA A C 1
ATOM 616 O O . ALA A 1 82 ? 2.772 0.126 12.805 1.00 95.44 82 ALA A O 1
ATOM 617 N N . MET A 1 83 ? 2.592 0.102 10.568 1.00 97.19 83 MET A N 1
ATOM 618 C CA . MET A 1 83 ? 1.133 0.211 10.505 1.00 97.19 83 MET A CA 1
ATOM 619 C C . MET A 1 83 ? 0.413 -1.124 10.764 1.00 97.19 83 MET A C 1
ATOM 621 O O . MET A 1 83 ? -0.788 -1.107 11.022 1.00 97.19 83 MET A O 1
ATOM 625 N N . GLY A 1 84 ? 1.117 -2.261 10.701 1.00 96.06 84 GLY A N 1
ATOM 626 C CA . GLY A 1 84 ? 0.521 -3.598 10.773 1.00 96.06 84 GLY A CA 1
ATOM 627 C C . GLY A 1 84 ? -0.257 -3.987 9.511 1.00 96.06 84 GLY A C 1
ATOM 628 O O . GLY A 1 84 ? -1.229 -4.732 9.602 1.00 96.06 84 GLY A O 1
ATOM 629 N N . VAL A 1 85 ? 0.125 -3.451 8.346 1.00 97.81 85 VAL A N 1
ATOM 630 C CA . VAL A 1 85 ? -0.561 -3.682 7.066 1.00 97.81 85 VAL A CA 1
ATOM 631 C C . VAL A 1 85 ? 0.261 -4.610 6.180 1.00 97.81 85 VAL A C 1
ATOM 633 O O . VAL A 1 85 ? 1.420 -4.337 5.889 1.00 97.81 85 VAL A O 1
ATOM 636 N N . GLU A 1 86 ? -0.375 -5.673 5.695 1.00 97.00 86 GLU A N 1
ATOM 637 C CA . GLU A 1 86 ? 0.266 -6.745 4.915 1.00 97.00 86 GLU A CA 1
ATOM 638 C C . GLU A 1 86 ? 0.024 -6.628 3.401 1.00 97.00 86 GLU A C 1
ATOM 640 O O . GLU A 1 86 ? 0.449 -7.487 2.635 1.00 97.00 86 GLU A O 1
ATOM 645 N N . ARG A 1 87 ? -0.710 -5.609 2.936 1.00 97.81 87 ARG A N 1
ATOM 646 C CA . ARG A 1 87 ? -1.084 -5.455 1.520 1.00 97.81 87 ARG A CA 1
ATOM 647 C C . ARG A 1 87 ? -0.788 -4.063 1.008 1.00 97.81 87 ARG A C 1
ATOM 649 O O . ARG A 1 87 ? -1.324 -3.082 1.526 1.00 97.81 87 ARG A O 1
ATOM 656 N N . PHE A 1 88 ? 0.031 -3.991 -0.030 1.00 97.94 88 PHE A N 1
ATOM 657 C CA . PHE A 1 88 ? 0.340 -2.749 -0.723 1.00 97.94 88 PHE A CA 1
ATOM 658 C C . PHE A 1 88 ? -0.308 -2.781 -2.093 1.00 97.94 88 PHE A C 1
ATOM 660 O O . PHE A 1 88 ? -0.123 -3.731 -2.841 1.00 97.94 88 PHE A O 1
ATOM 667 N N . PHE A 1 89 ? -1.069 -1.748 -2.417 1.00 96.56 89 PHE A N 1
ATOM 668 C CA . PHE A 1 89 ? -1.555 -1.525 -3.764 1.00 96.56 89 PHE A CA 1
ATOM 669 C C . PHE A 1 89 ? -0.492 -0.766 -4.558 1.00 96.56 89 PHE A C 1
ATOM 671 O O . PHE A 1 89 ? -0.046 0.299 -4.120 1.00 96.56 89 PHE A O 1
ATOM 678 N N . ILE A 1 90 ? -0.127 -1.298 -5.724 1.00 94.75 90 ILE A N 1
ATOM 679 C CA . ILE A 1 90 ? 0.752 -0.642 -6.695 1.00 94.75 90 ILE A CA 1
ATOM 680 C C . ILE A 1 90 ? 0.075 -0.602 -8.065 1.00 94.75 90 ILE A C 1
ATOM 682 O O . ILE A 1 90 ? -0.528 -1.580 -8.508 1.00 94.75 90 ILE A O 1
ATOM 686 N N . SER A 1 91 ? 0.188 0.538 -8.744 1.00 92.12 91 SER A N 1
ATOM 687 C CA . SER A 1 91 ? -0.284 0.707 -10.120 1.00 92.12 91 SER A CA 1
ATOM 688 C C . SER A 1 91 ? 0.919 0.543 -11.043 1.00 92.12 91 SER A C 1
ATOM 690 O O . SER A 1 91 ? 1.804 1.395 -11.052 1.00 92.12 91 SER A O 1
ATOM 692 N N . ALA A 1 92 ? 0.998 -0.573 -11.769 1.00 91.31 92 ALA A N 1
ATOM 693 C CA . ALA A 1 92 ? 2.160 -0.878 -12.598 1.00 91.31 92 ALA A CA 1
ATOM 694 C C . ALA A 1 92 ? 1.878 -0.632 -14.076 1.00 91.31 92 ALA A C 1
ATOM 696 O O . ALA A 1 92 ? 0.861 -1.067 -14.619 1.00 91.31 92 ALA A O 1
ATOM 697 N N . ARG A 1 93 ? 2.831 0.028 -14.729 1.00 91.56 93 ARG A N 1
ATOM 698 C CA . ARG A 1 93 ? 2.851 0.311 -16.166 1.00 91.56 93 ARG A CA 1
ATOM 699 C C . ARG A 1 93 ? 4.206 -0.112 -16.699 1.00 91.56 93 ARG A C 1
ATOM 701 O O . ARG A 1 93 ? 5.207 0.142 -16.039 1.00 91.56 93 ARG A O 1
ATOM 708 N N . ALA A 1 94 ? 4.247 -0.754 -17.858 1.00 91.50 94 ALA A N 1
ATOM 709 C CA . ALA A 1 94 ? 5.512 -1.020 -18.537 1.00 91.50 94 ALA A CA 1
ATOM 710 C C . ALA A 1 94 ? 6.082 0.265 -19.153 1.00 91.50 94 ALA A C 1
ATOM 712 O O . ALA A 1 94 ? 7.296 0.466 -19.134 1.00 91.50 94 ALA A O 1
ATOM 713 N N . GLY A 1 95 ? 5.214 1.129 -19.693 1.00 89.94 95 GLY A N 1
ATOM 714 C CA . GLY A 1 95 ? 5.650 2.280 -20.481 1.00 89.94 95 GLY A CA 1
ATOM 715 C C . GLY A 1 95 ? 6.494 1.821 -21.671 1.00 89.94 95 GLY A C 1
ATOM 716 O O . GLY A 1 95 ? 6.063 0.972 -22.450 1.00 89.94 95 GLY A O 1
ATOM 717 N N . ASP A 1 96 ? 7.714 2.346 -21.775 1.00 91.38 96 ASP A N 1
ATOM 718 C CA . ASP A 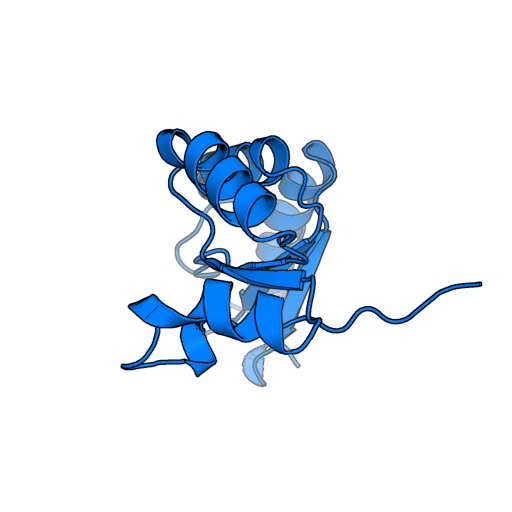1 96 ? 8.666 1.990 -22.834 1.00 91.38 96 ASP A CA 1
ATOM 719 C C . ASP A 1 96 ? 9.532 0.757 -22.499 1.00 91.38 96 ASP A C 1
ATOM 721 O O . ASP A 1 96 ? 10.325 0.305 -23.331 1.00 91.38 96 ASP A O 1
ATOM 725 N N . LEU A 1 97 ? 9.406 0.187 -21.291 1.00 93.19 97 LEU A N 1
ATOM 726 C CA . LEU A 1 97 ? 10.171 -1.001 -20.917 1.00 93.19 97 LEU A CA 1
ATOM 727 C C . LEU A 1 97 ? 9.738 -2.219 -21.746 1.00 93.19 97 LEU A C 1
ATOM 729 O O . LEU A 1 97 ? 8.543 -2.518 -21.848 1.00 93.19 97 LEU A O 1
ATOM 733 N N . PRO A 1 98 ? 10.691 -3.027 -22.248 1.00 94.12 98 PRO A N 1
ATOM 734 C CA . PRO A 1 98 ? 10.365 -4.341 -22.778 1.00 94.12 98 PRO A CA 1
ATOM 735 C C . PRO A 1 98 ? 9.619 -5.176 -21.729 1.00 94.12 98 PRO A C 1
ATOM 737 O O . PRO A 1 98 ? 10.061 -5.302 -20.589 1.00 94.12 98 PRO A O 1
ATOM 740 N N . LYS A 1 99 ? 8.514 -5.818 -22.116 1.00 92.50 99 LYS A N 1
ATOM 741 C CA . LYS A 1 99 ? 7.667 -6.609 -21.204 1.00 92.50 99 LYS A CA 1
ATOM 742 C C . LYS A 1 99 ? 8.427 -7.631 -20.327 1.00 92.50 99 LYS A C 1
ATOM 744 O O . LYS A 1 99 ? 8.127 -7.712 -19.136 1.00 92.50 99 LYS A O 1
ATOM 749 N N . PRO A 1 100 ? 9.430 -8.382 -20.835 1.00 94.56 100 PRO A N 1
ATOM 750 C CA . PRO A 1 100 ? 10.239 -9.261 -19.986 1.00 94.56 100 PRO A CA 1
ATOM 751 C C . PRO A 1 100 ? 11.011 -8.515 -18.889 1.00 94.56 100 PRO A C 1
ATOM 753 O O . PRO A 1 100 ? 11.147 -9.025 -17.779 1.00 94.56 100 PRO A O 1
ATOM 756 N N . GLU A 1 101 ? 11.485 -7.306 -19.188 1.00 94.81 101 GLU A N 1
ATOM 757 C CA . GLU A 1 101 ? 12.194 -6.453 -18.238 1.00 94.81 101 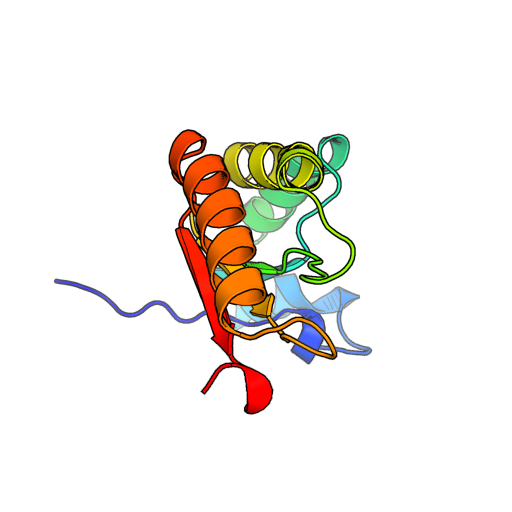GLU A CA 1
ATOM 758 C C . GLU A 1 101 ? 11.242 -5.899 -17.173 1.00 94.81 101 GLU A C 1
ATOM 760 O O . GLU 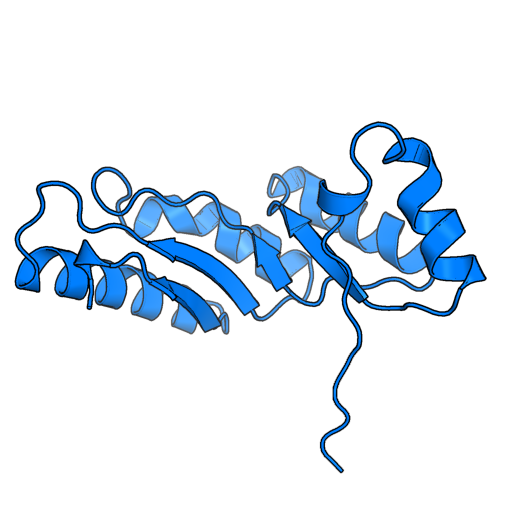A 1 101 ? 11.530 -5.990 -15.981 1.00 94.81 101 GLU A O 1
ATOM 765 N N . ALA A 1 102 ? 10.055 -5.444 -17.581 1.00 93.94 102 ALA A N 1
ATOM 766 C CA . ALA A 1 102 ? 9.003 -5.016 -16.663 1.00 93.94 102 ALA A CA 1
ATOM 767 C C . ALA A 1 102 ? 8.649 -6.118 -15.640 1.00 93.94 102 ALA A C 1
ATOM 769 O O . ALA A 1 102 ? 8.607 -5.871 -14.434 1.00 93.94 102 ALA A O 1
ATOM 770 N N . TYR A 1 103 ? 8.479 -7.367 -16.091 1.00 94.19 103 TYR A N 1
ATOM 771 C CA . TYR A 1 103 ? 8.223 -8.495 -15.190 1.00 94.19 103 TYR A CA 1
ATOM 772 C C . TYR A 1 103 ? 9.408 -8.851 -14.292 1.00 94.19 103 TYR A C 1
ATOM 774 O O . TYR A 1 103 ? 9.200 -9.211 -13.132 1.00 94.19 103 TYR A O 1
ATOM 782 N N . ARG A 1 104 ? 10.643 -8.738 -14.793 1.00 95.69 104 ARG A N 1
ATOM 783 C CA . ARG A 1 104 ? 11.850 -8.933 -13.979 1.00 95.69 104 ARG A CA 1
ATOM 784 C C . ARG A 1 104 ? 11.884 -7.940 -12.816 1.00 95.69 104 ARG A C 1
ATOM 786 O O . ARG A 1 104 ? 12.123 -8.352 -11.683 1.00 95.69 104 ARG A O 1
ATOM 793 N N . ARG A 1 105 ? 11.596 -6.662 -13.081 1.00 94.62 105 ARG A N 1
ATOM 794 C CA . ARG A 1 105 ? 11.566 -5.612 -12.052 1.00 94.62 105 ARG A CA 1
ATOM 795 C C . ARG A 1 105 ? 10.416 -5.806 -11.066 1.00 94.62 105 ARG A C 1
ATOM 797 O O . ARG A 1 105 ? 10.660 -5.778 -9.865 1.00 94.62 105 ARG A O 1
ATOM 804 N N . LEU A 1 106 ? 9.206 -6.125 -11.537 1.00 94.56 106 LEU A N 1
ATOM 805 C CA . LEU A 1 106 ? 8.075 -6.461 -10.657 1.00 94.56 106 LEU A CA 1
ATOM 806 C C . LEU A 1 106 ? 8.390 -7.639 -9.726 1.00 94.56 106 LEU A C 1
ATOM 808 O O . LEU A 1 106 ? 8.056 -7.591 -8.543 1.00 94.56 106 LEU A O 1
ATOM 812 N N . ARG A 1 107 ? 9.065 -8.680 -10.232 1.00 95.56 107 ARG A N 1
ATOM 813 C CA . ARG A 1 107 ? 9.513 -9.800 -9.396 1.00 95.56 107 ARG A CA 1
ATOM 814 C C . ARG A 1 107 ? 10.487 -9.336 -8.313 1.00 95.56 107 ARG A C 1
ATOM 816 O O . ARG A 1 107 ? 10.289 -9.699 -7.162 1.00 95.56 107 ARG A O 1
ATOM 823 N N . ALA A 1 108 ? 11.496 -8.539 -8.659 1.00 95.50 108 ALA A N 1
ATOM 824 C CA . ALA A 1 108 ? 12.481 -8.063 -7.685 1.00 95.50 108 ALA A CA 1
ATOM 825 C C . ALA A 1 108 ? 11.836 -7.214 -6.570 1.00 95.50 108 ALA A C 1
ATOM 827 O O . ALA A 1 108 ? 12.181 -7.354 -5.399 1.00 95.50 108 ALA A O 1
ATOM 828 N N . GLN A 1 109 ? 10.850 -6.385 -6.923 1.00 95.19 109 GLN A N 1
ATOM 829 C CA . GLN A 1 109 ? 10.046 -5.622 -5.964 1.00 95.19 109 GLN A CA 1
ATOM 830 C C . GLN A 1 109 ? 9.246 -6.555 -5.036 1.00 95.19 109 GLN A C 1
ATOM 832 O O . GLN A 1 109 ? 9.252 -6.385 -3.816 1.00 95.19 109 GLN A O 1
ATOM 837 N N . ALA A 1 110 ? 8.597 -7.580 -5.595 1.00 95.44 110 ALA A N 1
ATOM 838 C CA . ALA A 1 110 ? 7.829 -8.553 -4.821 1.00 95.44 110 ALA A CA 1
ATOM 839 C C . ALA A 1 110 ? 8.707 -9.393 -3.876 1.00 95.44 110 ALA A C 1
ATOM 841 O O . ALA A 1 110 ? 8.315 -9.623 -2.737 1.00 95.44 110 ALA A O 1
ATOM 842 N N . GLU A 1 111 ? 9.899 -9.808 -4.314 1.00 97.25 111 GLU A N 1
ATOM 843 C CA . GLU A 1 111 ? 10.867 -10.535 -3.479 1.00 97.25 111 GLU A CA 1
ATOM 844 C C . GLU A 1 111 ? 11.323 -9.695 -2.276 1.00 97.25 111 GLU A C 1
ATOM 846 O O . GLU A 1 111 ? 11.438 -10.214 -1.165 1.00 97.25 111 GLU A O 1
ATOM 851 N N . LEU A 1 112 ? 11.522 -8.384 -2.460 1.00 96.75 112 LEU A N 1
ATOM 852 C CA . LEU A 1 112 ? 11.808 -7.488 -1.341 1.00 96.75 112 LEU A CA 1
ATOM 853 C C . LEU A 1 112 ? 10.598 -7.336 -0.406 1.00 96.75 112 LEU A C 1
ATOM 855 O O . LEU A 1 112 ? 10.767 -7.381 0.811 1.00 96.75 112 LEU A O 1
ATOM 859 N N . ALA A 1 113 ? 9.389 -7.165 -0.945 1.00 97.19 113 ALA A N 1
ATOM 860 C CA . ALA A 1 113 ? 8.172 -7.025 -0.141 1.00 97.19 113 ALA A CA 1
ATOM 861 C C . ALA A 1 113 ? 7.876 -8.276 0.711 1.00 97.19 113 ALA A C 1
ATOM 863 O O . ALA A 1 113 ? 7.478 -8.152 1.874 1.00 97.19 113 ALA A O 1
ATOM 864 N N . ASP A 1 114 ? 8.149 -9.469 0.176 1.00 97.38 114 ASP A N 1
ATOM 865 C CA . ASP A 1 114 ? 7.991 -10.749 0.878 1.00 97.38 114 ASP A CA 1
ATOM 866 C C . ASP A 1 114 ? 8.861 -10.828 2.143 1.00 97.38 114 ASP A C 1
ATOM 868 O O . ASP A 1 114 ? 8.394 -11.260 3.198 1.00 97.38 114 ASP A O 1
ATOM 872 N N . ALA A 1 115 ? 10.081 -10.276 2.107 1.00 96.12 115 ALA A N 1
ATOM 873 C CA . ALA A 1 115 ? 10.953 -10.190 3.284 1.00 96.12 115 ALA A CA 1
ATOM 874 C C . ALA A 1 115 ? 10.352 -9.357 4.441 1.00 96.12 115 ALA A C 1
ATOM 876 O O . ALA A 1 115 ? 10.791 -9.469 5.590 1.00 96.12 115 ALA A O 1
ATOM 877 N N . TYR A 1 116 ? 9.337 -8.535 4.154 1.00 96.88 116 TYR A N 1
ATOM 878 C CA . TYR A 1 116 ? 8.580 -7.745 5.127 1.00 96.88 116 TYR A CA 1
ATOM 879 C C . TYR A 1 116 ? 7.207 -8.351 5.462 1.00 96.88 116 TYR A C 1
ATOM 881 O O . TYR A 1 116 ? 6.491 -7.787 6.290 1.00 96.88 116 TYR A O 1
ATOM 889 N N . GLY A 1 117 ? 6.846 -9.493 4.866 1.00 97.06 117 GLY A N 1
ATOM 890 C CA . GLY A 1 117 ? 5.518 -10.097 4.989 1.00 97.06 117 GLY A CA 1
ATOM 891 C C . GLY A 1 117 ? 4.427 -9.299 4.272 1.00 97.06 117 GLY A C 1
ATOM 892 O O . GLY A 1 117 ? 3.264 -9.358 4.666 1.00 97.06 117 GLY A O 1
ATOM 893 N N . ILE A 1 118 ? 4.796 -8.512 3.257 1.00 97.94 118 ILE A N 1
ATOM 894 C CA . ILE A 1 118 ? 3.881 -7.641 2.518 1.00 97.94 118 ILE A CA 1
ATOM 895 C C . ILE A 1 118 ? 3.621 -8.230 1.132 1.00 97.94 118 ILE A C 1
ATOM 897 O O . ILE A 1 118 ? 4.535 -8.490 0.357 1.00 97.94 118 ILE A O 1
ATOM 901 N N . THR A 1 119 ? 2.343 -8.387 0.793 1.00 97.94 119 THR A N 1
ATOM 902 C CA . THR A 1 119 ? 1.884 -8.760 -0.547 1.00 97.94 119 THR A CA 1
ATOM 903 C C . THR A 1 119 ? 1.659 -7.512 -1.396 1.00 97.94 119 THR A C 1
ATOM 905 O O . THR A 1 119 ? 0.910 -6.613 -1.003 1.00 97.94 119 THR A O 1
ATOM 908 N N . LEU A 1 120 ? 2.246 -7.481 -2.594 1.00 96.50 120 LEU A N 1
ATOM 909 C CA . LEU A 1 120 ? 1.963 -6.454 -3.597 1.00 96.50 120 LEU A CA 1
ATOM 910 C C . LEU A 1 120 ? 0.712 -6.839 -4.402 1.00 96.50 120 LEU A C 1
ATOM 912 O O . LEU A 1 120 ? 0.717 -7.801 -5.169 1.00 96.50 120 LEU A O 1
ATOM 916 N N . ALA A 1 121 ? -0.369 -6.088 -4.216 1.00 95.38 121 ALA A N 1
ATOM 917 C CA . ALA A 1 121 ? -1.576 -6.143 -5.026 1.00 95.38 121 ALA A CA 1
ATOM 918 C C . ALA A 1 121 ? -1.397 -5.240 -6.253 1.00 95.38 121 ALA A C 1
ATOM 920 O O . ALA A 1 121 ? -1.311 -4.016 -6.139 1.00 95.38 121 ALA A O 1
ATOM 921 N N . LEU A 1 122 ? -1.317 -5.870 -7.422 1.00 92.88 122 LEU A N 1
ATOM 922 C CA . LEU A 1 122 ? -1.033 -5.207 -8.686 1.00 92.88 122 LEU A CA 1
ATOM 923 C C . LEU A 1 122 ? -2.324 -4.754 -9.373 1.00 92.88 122 LEU A C 1
ATOM 925 O O . LEU A 1 122 ? -3.177 -5.582 -9.691 1.00 92.88 122 LEU A O 1
ATOM 929 N N . GLU A 1 123 ? -2.430 -3.465 -9.673 1.00 90.50 123 GLU A N 1
ATOM 930 C CA . GLU A 1 123 ? -3.293 -2.982 -10.748 1.00 90.50 123 GLU A CA 1
ATOM 931 C C . GLU A 1 123 ? -2.469 -2.941 -12.036 1.00 90.50 123 GLU A C 1
ATOM 933 O O . GLU A 1 123 ? -1.521 -2.161 -12.167 1.00 90.50 123 GLU A O 1
ATOM 938 N N . THR A 1 124 ? -2.812 -3.818 -12.976 1.00 83.56 124 THR A N 1
ATOM 939 C CA . THR A 1 124 ? -2.171 -3.874 -14.288 1.00 83.56 124 THR A CA 1
ATOM 940 C C . THR A 1 124 ? -2.799 -2.862 -15.230 1.00 83.56 124 THR A C 1
ATOM 942 O O . THR A 1 124 ? -4.020 -2.815 -15.389 1.00 83.56 124 THR A O 1
ATOM 945 N N . HIS A 1 125 ? -1.955 -2.097 -15.916 1.00 86.62 125 HIS A N 1
ATOM 946 C CA . HIS A 1 125 ? -2.367 -1.337 -17.091 1.00 86.62 125 HIS A CA 1
ATOM 947 C C . HIS A 1 125 ? -2.324 -2.224 -18.348 1.00 86.62 125 HIS A C 1
ATOM 949 O O . HIS A 1 125 ? -1.639 -3.250 -18.349 1.00 86.62 125 HIS A O 1
ATOM 955 N N . PRO A 1 126 ? -3.051 -1.865 -19.428 1.00 86.88 126 PRO A N 1
ATOM 956 C CA . PRO A 1 126 ? -3.162 -2.705 -20.627 1.00 86.88 126 PRO A CA 1
ATOM 957 C C . PRO A 1 126 ? -1.828 -3.093 -21.290 1.00 86.88 126 PRO A C 1
ATOM 959 O O . PRO A 1 126 ? -1.760 -4.088 -22.006 1.00 86.88 126 PRO A O 1
ATOM 962 N N . ASP A 1 127 ? -0.761 -2.326 -21.063 1.00 86.69 127 ASP A N 1
ATOM 963 C CA . ASP A 1 127 ? 0.584 -2.597 -21.582 1.00 86.69 127 ASP A CA 1
ATOM 964 C C . ASP A 1 127 ? 1.260 -3.815 -20.919 1.00 86.69 127 ASP A C 1
ATOM 966 O O . ASP A 1 127 ? 2.119 -4.468 -21.522 1.00 86.69 127 ASP A O 1
ATOM 970 N N . LEU A 1 128 ? 0.822 -4.192 -19.716 1.00 85.19 128 LEU A N 1
ATOM 971 C CA . LEU A 1 128 ? 1.283 -5.383 -19.004 1.00 85.19 128 LEU A CA 1
ATOM 972 C C . LEU A 1 128 ? 0.439 -6.636 -19.282 1.00 85.19 128 LEU A C 1
ATOM 974 O O . LEU A 1 128 ? 0.914 -7.741 -18.998 1.00 85.19 128 LEU A O 1
ATOM 978 N N . GLY A 1 129 ? -0.698 -6.507 -19.974 1.00 66.94 129 GLY A N 1
ATOM 979 C CA . GLY A 1 129 ? -1.580 -7.613 -20.377 1.00 66.94 129 GLY A CA 1
ATOM 980 C C . GLY A 1 129 ? -2.813 -7.733 -19.503 1.00 66.94 129 GLY A C 1
ATOM 981 O O . GLY A 1 129 ? -2.656 -8.224 -18.367 1.00 66.94 129 GLY A O 1
#

pLDDT: mean 93.83, std 7.08, range [43.28, 98.25]

Radius of gyration: 15.85 Å; chains: 1; bounding box: 37×36×41 Å

InterPro domains:
  IPR013022 Xylose isomerase-like, TIM barrel domain [PF01261] (24-127)
  IPR036237 Xylose isomerase-like superfamily [SSF51658] (6-127)

Secondary structure (DSSP, 8-state):
--PPPPEEEGGGGGGGGGGHHHHHHHHT--EEEEEPPPHHHHHHHHHHHHHTT-EEEEEE----TTT--GGGGHHHHHHHHHHT--EEEEEE--TTS-HHHHHHHHHHHHHHHHTTT-EEEEEE-TTT-

Foldseek 3Di:
DDDDADEEELVVCPVNSVCVLVVCLVVVHAEYEEAQDQLVCLLVVLVVSVVSNHAYAEHEYDDELVPDALVNCVRSLNSCLSSVYQEYEYEYDCVPPDLVSSVVRVVSNQVSSVVSNHHYDYDYDPRND

Sequence (129 aa):
MASNIISVNLASYGGFAAGAYAHLERIGVRHVEIGVPAPERADSVRKELERHGLSAASLHCPFDLAEDEPEGMRPHLEAGRAMGVERFFISARAGDLPKPEAYRRLRAQAELADAYGITLALETHPDLG